Protein AF-A0A653A384-F1 (afdb_monomer_lite)

Foldseek 3Di:
DDPLCVVLVVLVDDSVNSVVLLVLLLVQVVVDPDDDLVSSLVSVVVVVDDPSNDDSVNSVSSVVVVVVVVVVVVVVVVVD

Structure (mmCIF, N/CA/C/O backbone):
data_AF-A0A653A384-F1
#
_entry.id   AF-A0A653A384-F1
#
loop_
_atom_site.group_PDB
_atom_site.id
_atom_site.type_symbol
_atom_site.label_atom_id
_atom_site.label_alt_id
_atom_site.label_comp_id
_atom_site.label_asym_id
_atom_site.label_entity_id
_atom_site.label_seq_id
_atom_site.pdbx_PDB_ins_code
_atom_site.Cartn_x
_atom_site.Cartn_y
_atom_site.Cartn_z
_atom_site.occupancy
_atom_site.B_iso_or_equiv
_atom_site.auth_seq_id
_atom_site.auth_comp_id
_atom_site.auth_asym_id
_atom_site.auth_atom_id
_atom_site.pdbx_PDB_model_num
ATOM 1 N N . MET A 1 1 ? -4.203 8.825 -15.030 1.00 52.47 1 MET A N 1
ATOM 2 C CA . MET A 1 1 ? -3.151 8.070 -14.318 1.00 52.47 1 MET A CA 1
ATOM 3 C C . MET A 1 1 ? -3.165 8.573 -12.896 1.00 52.47 1 MET A C 1
ATOM 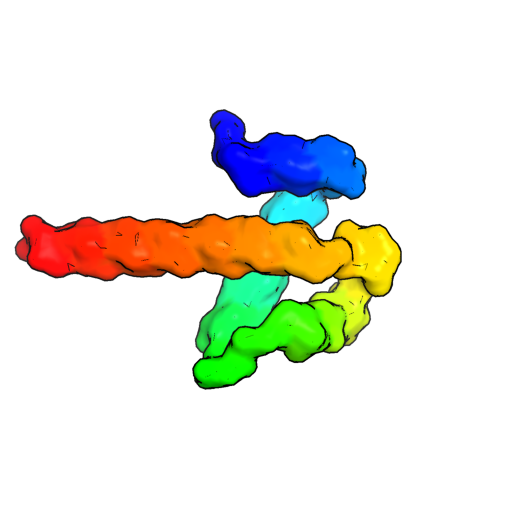5 O O . MET A 1 1 ? -2.981 9.769 -12.707 1.00 52.47 1 MET A O 1
ATOM 9 N N . ASP A 1 2 ? -3.496 7.707 -11.945 1.00 76.19 2 ASP A N 1
ATOM 10 C CA . ASP A 1 2 ? -3.593 8.075 -10.533 1.00 76.19 2 ASP A CA 1
ATOM 11 C C . ASP A 1 2 ? -2.246 8.583 -10.005 1.00 76.19 2 ASP A C 1
ATOM 13 O O . ASP A 1 2 ? -1.193 8.041 -10.360 1.00 76.19 2 ASP A O 1
ATOM 17 N N . ARG A 1 3 ? -2.266 9.618 -9.156 1.00 83.06 3 ARG A N 1
ATOM 18 C CA . ARG A 1 3 ? -1.048 10.246 -8.606 1.00 83.06 3 ARG A CA 1
ATOM 19 C C . ARG A 1 3 ? -0.169 9.218 -7.886 1.00 83.06 3 ARG A C 1
ATOM 21 O O . ARG A 1 3 ? 1.054 9.291 -7.993 1.00 83.06 3 ARG A O 1
ATOM 28 N N . LEU A 1 4 ? -0.793 8.237 -7.229 1.00 87.19 4 LEU A N 1
ATOM 29 C CA . LEU A 1 4 ? -0.113 7.125 -6.570 1.00 87.19 4 LEU A CA 1
ATOM 30 C C . LEU A 1 4 ? 0.683 6.266 -7.561 1.00 87.19 4 LEU A C 1
ATOM 32 O O . LEU A 1 4 ? 1.887 6.099 -7.393 1.00 87.19 4 LEU A O 1
ATOM 36 N N . PHE A 1 5 ? 0.045 5.769 -8.625 1.00 86.12 5 PHE A N 1
ATOM 37 C CA . PHE A 1 5 ? 0.710 4.920 -9.622 1.00 86.12 5 PHE A CA 1
ATOM 38 C C . PHE A 1 5 ? 1.851 5.646 -10.334 1.00 86.12 5 PHE A C 1
ATOM 40 O O . PHE A 1 5 ? 2.872 5.037 -10.642 1.00 86.12 5 PHE A O 1
ATOM 47 N N . TYR A 1 6 ? 1.714 6.955 -10.549 1.00 87.12 6 TYR A N 1
ATOM 48 C CA . TYR A 1 6 ? 2.792 7.769 -11.105 1.00 87.12 6 TYR A CA 1
ATOM 49 C C . TYR A 1 6 ? 3.995 7.877 -10.152 1.00 87.12 6 TYR A C 1
ATOM 51 O O . TYR A 1 6 ? 5.142 7.775 -10.583 1.00 87.12 6 TYR A O 1
ATOM 59 N N . MET A 1 7 ? 3.752 8.027 -8.846 1.00 87.19 7 MET A N 1
ATOM 60 C CA . MET A 1 7 ? 4.819 8.038 -7.839 1.00 87.19 7 MET A CA 1
ATOM 61 C C . MET A 1 7 ? 5.486 6.670 -7.668 1.00 87.19 7 MET A C 1
ATOM 63 O O . MET A 1 7 ? 6.707 6.610 -7.541 1.00 87.19 7 MET A O 1
ATOM 67 N N . LEU A 1 8 ? 4.717 5.579 -7.682 1.00 88.50 8 LEU A N 1
ATOM 68 C CA . LEU A 1 8 ? 5.255 4.215 -7.625 1.00 88.50 8 LEU A CA 1
ATOM 69 C C . LEU A 1 8 ? 6.107 3.912 -8.862 1.00 88.50 8 LEU A C 1
ATOM 71 O O . LEU A 1 8 ? 7.224 3.416 -8.737 1.00 88.50 8 LEU A O 1
ATOM 75 N N . PHE A 1 9 ? 5.653 4.321 -10.046 1.00 88.25 9 PHE A N 1
ATOM 76 C CA . PHE A 1 9 ? 6.439 4.190 -11.269 1.00 88.25 9 PHE A CA 1
ATOM 77 C C . PHE A 1 9 ? 7.801 4.894 -11.172 1.00 88.25 9 PHE A C 1
ATOM 79 O O . PHE A 1 9 ? 8.826 4.306 -11.507 1.00 88.25 9 PHE A O 1
ATOM 86 N N . PHE A 1 10 ? 7.847 6.123 -10.644 1.00 87.19 10 PHE A N 1
ATOM 87 C CA . PHE A 1 10 ? 9.116 6.831 -10.430 1.00 87.19 10 PHE A CA 1
ATOM 88 C C . PHE A 1 10 ? 10.049 6.163 -9.422 1.00 87.19 10 PHE A C 1
ATOM 90 O O . PHE A 1 10 ? 11.260 6.370 -9.486 1.00 87.19 10 PHE A O 1
ATOM 97 N N . ARG A 1 11 ? 9.503 5.364 -8.507 1.00 85.25 11 ARG A N 1
ATOM 98 C CA . ARG A 1 11 ? 10.280 4.556 -7.563 1.00 85.25 11 ARG A CA 1
ATOM 99 C C . ARG A 1 11 ? 10.730 3.213 -8.143 1.00 85.25 11 ARG A C 1
ATOM 101 O O . ARG A 1 11 ? 11.374 2.444 -7.443 1.00 85.25 11 ARG A O 1
ATOM 108 N N . GLY A 1 12 ? 10.442 2.954 -9.418 1.00 87.69 12 GLY A N 1
ATOM 109 C CA . GLY A 1 12 ? 10.891 1.763 -10.135 1.00 87.69 12 GLY A CA 1
ATOM 110 C C . GLY A 1 12 ? 9.893 0.609 -10.129 1.00 87.69 12 GLY A C 1
ATOM 111 O O . GLY A 1 12 ?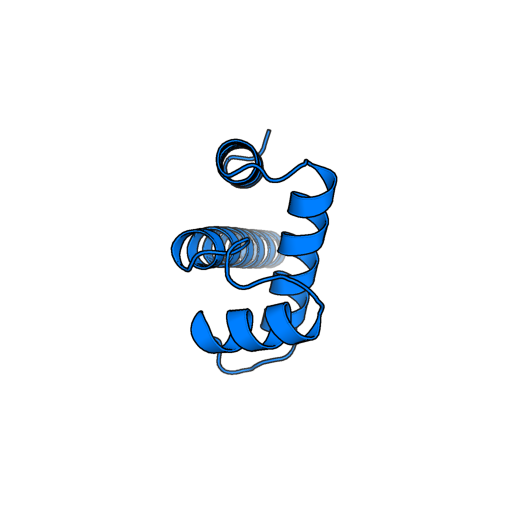 10.200 -0.436 -10.693 1.00 87.69 12 GLY A O 1
ATOM 112 N N . PHE A 1 13 ? 8.698 0.789 -9.558 1.00 89.00 13 PHE A N 1
ATOM 113 C CA . PHE A 1 13 ? 7.661 -0.235 -9.616 1.00 89.00 13 PHE A CA 1
ATOM 114 C C . PHE A 1 13 ? 7.047 -0.303 -11.014 1.00 89.00 13 PHE A C 1
ATOM 116 O O . PHE A 1 13 ? 6.621 0.700 -11.595 1.00 89.00 13 PHE A O 1
ATOM 123 N N . THR A 1 14 ? 6.910 -1.513 -11.542 1.00 90.69 14 THR A N 1
ATOM 124 C CA . THR A 1 14 ? 6.078 -1.755 -12.718 1.00 90.69 14 THR A CA 1
ATOM 125 C C . THR A 1 14 ? 4.597 -1.516 -12.388 1.00 90.69 14 THR A C 1
ATOM 127 O O . THR A 1 14 ? 4.188 -1.581 -11.222 1.00 90.69 14 THR A O 1
ATOM 130 N N . PRO A 1 15 ? 3.734 -1.296 -13.399 1.00 88.88 15 PRO A N 1
ATOM 131 C CA . PRO A 1 15 ? 2.294 -1.174 -13.169 1.00 88.88 15 PRO A CA 1
ATOM 132 C C . PRO A 1 15 ? 1.697 -2.383 -12.436 1.00 88.88 15 PRO A C 1
ATOM 134 O O . PRO A 1 15 ? 0.821 -2.226 -11.590 1.00 88.88 15 PRO A O 1
ATOM 137 N N . ARG A 1 16 ? 2.202 -3.590 -12.727 1.00 90.25 16 ARG A N 1
ATOM 138 C CA . ARG A 1 16 ? 1.752 -4.821 -12.074 1.00 90.25 16 ARG A CA 1
ATOM 139 C C . ARG A 1 16 ? 2.168 -4.870 -10.606 1.00 90.25 16 ARG A C 1
ATOM 141 O O . ARG A 1 16 ? 1.333 -5.183 -9.767 1.00 90.25 16 ARG A O 1
ATOM 148 N N . GLU A 1 17 ? 3.422 -4.556 -10.294 1.00 90.62 17 GLU A N 1
ATOM 149 C CA . GLU A 1 17 ? 3.896 -4.518 -8.903 1.00 90.62 17 GLU A CA 1
ATOM 150 C C . GLU A 1 17 ? 3.177 -3.438 -8.102 1.00 90.62 17 GLU A C 1
ATOM 152 O O . GLU A 1 17 ? 2.799 -3.677 -6.965 1.00 90.62 17 GLU A O 1
ATOM 157 N N . SER A 1 18 ? 2.910 -2.285 -8.717 1.00 89.94 18 SER A N 1
ATOM 158 C CA . SER A 1 18 ? 2.153 -1.206 -8.081 1.00 89.94 18 SER A CA 1
ATOM 159 C C . SER A 1 18 ? 0.757 -1.674 -7.659 1.00 89.94 18 SER A C 1
ATOM 161 O O . SER A 1 18 ? 0.339 -1.420 -6.535 1.00 89.94 18 SER A O 1
ATOM 163 N N . LEU A 1 19 ? 0.047 -2.392 -8.540 1.00 90.06 19 LEU A N 1
ATOM 164 C CA . LEU A 1 19 ? -1.273 -2.951 -8.229 1.00 90.06 19 LEU A CA 1
ATOM 165 C C . LEU A 1 19 ? -1.200 -3.971 -7.088 1.00 90.06 19 LEU A C 1
ATOM 167 O O . LEU A 1 19 ? -1.966 -3.864 -6.135 1.00 90.06 19 LEU A O 1
ATOM 171 N N . LEU A 1 20 ? -0.256 -4.914 -7.169 1.00 92.06 20 LEU A N 1
ATOM 172 C CA . LEU A 1 20 ? -0.071 -5.945 -6.145 1.00 92.06 20 LEU A CA 1
ATOM 173 C C . LEU A 1 20 ? 0.285 -5.338 -4.784 1.00 92.06 20 LEU A C 1
ATOM 175 O O . LEU A 1 20 ? -0.247 -5.767 -3.766 1.00 92.06 20 LEU A O 1
ATOM 179 N N . LEU A 1 21 ? 1.143 -4.315 -4.763 1.00 91.81 21 LEU A N 1
ATOM 180 C CA . LEU A 1 21 ? 1.539 -3.637 -3.534 1.00 91.81 21 LEU A CA 1
ATOM 181 C C . LEU A 1 21 ? 0.346 -2.936 -2.880 1.00 91.81 21 LEU A C 1
ATOM 183 O O . LEU A 1 21 ? 0.141 -3.065 -1.675 1.00 91.81 21 LEU A O 1
ATOM 187 N N . VAL A 1 22 ? -0.456 -2.213 -3.665 1.00 90.94 22 VAL A N 1
ATOM 188 C CA . VAL A 1 22 ? -1.655 -1.534 -3.156 1.00 90.94 22 VAL A CA 1
ATOM 189 C C . VAL A 1 22 ? -2.670 -2.543 -2.620 1.00 90.94 22 VAL A C 1
ATOM 191 O O . VAL A 1 22 ? -3.213 -2.332 -1.538 1.00 90.94 22 VAL A O 1
ATOM 194 N N . GLU A 1 23 ? -2.894 -3.649 -3.330 1.00 91.19 23 GLU A N 1
ATOM 195 C CA . GLU A 1 23 ? -3.795 -4.724 -2.901 1.00 91.19 23 GLU A CA 1
ATOM 196 C C . GLU A 1 23 ? -3.324 -5.380 -1.595 1.00 91.19 23 GLU A C 1
ATOM 198 O O . GLU A 1 23 ? -4.105 -5.536 -0.652 1.00 91.19 23 GLU A O 1
ATOM 203 N N . ASP A 1 24 ? -2.033 -5.700 -1.494 1.00 92.31 24 ASP A N 1
ATOM 204 C CA . ASP A 1 24 ? -1.453 -6.281 -0.288 1.00 92.31 24 ASP A CA 1
ATOM 205 C C . ASP A 1 24 ? -1.562 -5.337 0.913 1.00 92.31 24 ASP A C 1
ATOM 207 O O . ASP A 1 24 ? -1.953 -5.773 2.001 1.00 92.31 24 ASP A O 1
ATOM 211 N N . VAL A 1 25 ? -1.261 -4.046 0.729 1.00 90.94 25 VAL A N 1
ATOM 212 C CA . VAL A 1 25 ? -1.398 -3.039 1.790 1.00 90.94 25 VAL A CA 1
ATOM 213 C C . VAL A 1 25 ? -2.860 -2.895 2.201 1.00 90.94 25 VAL A C 1
ATOM 215 O O . VAL A 1 25 ? -3.147 -2.963 3.395 1.00 90.94 25 VAL A O 1
ATOM 218 N N . ALA A 1 26 ? -3.795 -2.783 1.254 1.00 89.56 26 ALA A N 1
ATOM 219 C CA . ALA A 1 26 ? -5.225 -2.688 1.549 1.00 89.56 26 ALA A CA 1
ATOM 220 C C . ALA A 1 26 ? -5.720 -3.879 2.380 1.00 89.56 26 ALA A C 1
ATOM 222 O O . ALA A 1 26 ? -6.451 -3.711 3.356 1.00 89.56 26 ALA A O 1
ATOM 223 N N . HIS A 1 27 ? -5.262 -5.083 2.045 1.00 89.81 27 HIS A N 1
ATOM 224 C CA . HIS A 1 27 ? -5.629 -6.307 2.748 1.00 89.81 27 HIS A CA 1
ATOM 225 C C . HIS A 1 27 ? -4.984 -6.434 4.137 1.00 89.81 27 HIS A C 1
ATOM 227 O O . HIS A 1 27 ? -5.554 -7.051 5.042 1.00 89.81 27 HIS A O 1
ATOM 233 N N . ILE A 1 28 ? -3.781 -5.886 4.331 1.00 88.94 28 ILE A N 1
ATOM 234 C CA . ILE A 1 28 ? -3.151 -5.788 5.657 1.00 88.94 28 ILE A CA 1
ATOM 235 C C . ILE A 1 28 ? -3.935 -4.801 6.528 1.00 88.94 28 ILE A C 1
ATOM 237 O O . ILE A 1 28 ? -4.275 -5.129 7.668 1.00 88.94 28 ILE A O 1
ATOM 241 N N . VAL A 1 29 ? -4.257 -3.631 5.973 1.00 86.81 29 VAL A N 1
ATOM 242 C CA . VAL A 1 29 ? -5.019 -2.565 6.633 1.00 86.81 29 VAL A CA 1
ATOM 243 C C . VAL A 1 29 ? -6.412 -3.065 7.028 1.00 86.81 29 VAL A C 1
ATOM 245 O O . VAL A 1 29 ? -6.814 -2.920 8.177 1.00 86.81 29 VAL A O 1
ATOM 248 N N . SER A 1 30 ? -7.121 -3.775 6.148 1.00 84.75 30 SER A N 1
ATOM 249 C CA . SER A 1 30 ? -8.479 -4.264 6.432 1.00 84.75 30 SER A CA 1
ATOM 250 C C . SER A 1 30 ? -8.563 -5.307 7.556 1.00 84.75 30 SER A C 1
ATOM 252 O O . SER A 1 30 ? -9.653 -5.610 8.036 1.00 84.75 30 SER A O 1
ATOM 254 N N . ARG A 1 31 ? -7.443 -5.934 7.938 1.00 82.31 31 ARG A N 1
ATOM 255 C CA . ARG A 1 31 ? -7.401 -7.022 8.934 1.00 82.31 31 ARG A CA 1
ATOM 256 C C . ARG A 1 31 ? -6.971 -6.572 10.327 1.00 82.31 31 ARG A C 1
ATOM 258 O O . ARG A 1 31 ? -7.026 -7.382 11.252 1.00 82.31 31 ARG A O 1
ATOM 265 N N . ARG A 1 32 ? -6.489 -5.339 10.482 1.00 75.62 32 ARG A N 1
ATOM 266 C CA . ARG A 1 32 ? -5.878 -4.858 11.726 1.00 75.62 32 ARG A CA 1
ATOM 267 C C . ARG A 1 32 ? -6.625 -3.635 12.249 1.00 75.62 32 ARG A C 1
ATOM 269 O O . ARG A 1 32 ? -6.882 -2.703 11.503 1.00 75.62 32 ARG A O 1
ATOM 276 N N . ASN A 1 33 ? -6.907 -3.624 13.553 1.00 72.06 33 ASN A N 1
ATOM 277 C CA . ASN A 1 33 ? -7.465 -2.449 14.233 1.00 72.06 33 ASN A CA 1
ATOM 278 C C . ASN A 1 33 ? -6.415 -1.356 14.485 1.00 72.06 33 ASN A C 1
ATOM 280 O O . ASN A 1 33 ? -6.773 -0.196 14.643 1.00 72.06 33 ASN A O 1
ATOM 284 N N . GLU A 1 34 ? -5.134 -1.726 14.550 1.00 75.75 34 GLU A N 1
ATOM 285 C CA . GLU A 1 34 ? -4.017 -0.800 14.732 1.00 75.75 34 GLU A CA 1
ATOM 286 C C . GLU A 1 34 ? -3.014 -1.000 13.599 1.00 75.75 34 GLU A C 1
ATOM 288 O O . GLU A 1 34 ? -2.550 -2.118 13.337 1.00 75.75 34 GLU A O 1
ATOM 293 N N . ILE A 1 35 ? -2.712 0.092 12.905 1.00 78.44 35 ILE A N 1
ATOM 294 C CA . ILE A 1 35 ? -1.907 0.090 11.693 1.00 78.44 35 ILE A CA 1
ATOM 295 C C . ILE A 1 35 ? -0.782 1.086 11.892 1.00 78.44 35 ILE A C 1
ATOM 297 O O . ILE A 1 35 ? -1.006 2.281 12.053 1.00 78.44 35 ILE A O 1
ATOM 301 N N . THR A 1 36 ? 0.443 0.578 11.855 1.00 81.38 36 THR A N 1
ATOM 302 C CA . THR A 1 36 ? 1.644 1.403 11.784 1.00 81.38 36 THR A CA 1
ATOM 303 C C . THR A 1 36 ? 2.442 1.009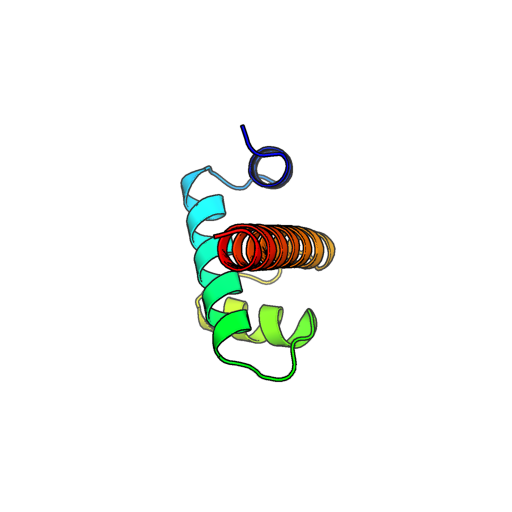 10.544 1.00 81.38 36 THR A C 1
ATOM 305 O O . THR A 1 36 ? 2.404 -0.162 10.138 1.00 81.38 36 THR A O 1
ATOM 308 N N . PRO A 1 37 ? 3.206 1.937 9.942 1.00 81.75 37 PRO A N 1
ATOM 309 C CA . PRO A 1 37 ? 4.057 1.621 8.796 1.00 81.75 37 PRO A CA 1
ATOM 310 C C . PRO A 1 37 ? 5.015 0.449 9.064 1.00 81.75 37 PRO A C 1
ATOM 312 O O . PRO A 1 37 ? 5.272 -0.359 8.173 1.00 81.75 37 PRO A O 1
ATOM 315 N N . GLN A 1 38 ? 5.507 0.291 10.301 1.00 84.06 38 GLN A N 1
ATOM 316 C CA . GLN A 1 38 ? 6.376 -0.830 10.676 1.00 84.06 38 GLN A CA 1
ATOM 317 C C . GLN A 1 38 ? 5.644 -2.178 10.636 1.00 84.06 38 GLN A C 1
ATOM 319 O O . GLN A 1 38 ? 6.220 -3.168 10.186 1.00 84.06 38 GLN A O 1
ATOM 324 N N . LEU A 1 39 ? 4.386 -2.232 11.084 1.00 86.31 39 LEU A N 1
ATOM 325 C CA . LEU A 1 39 ? 3.591 -3.462 11.048 1.00 86.31 39 LEU A CA 1
ATOM 326 C C . LEU A 1 39 ? 3.241 -3.865 9.615 1.00 86.31 39 LEU A C 1
ATOM 328 O O . LEU A 1 39 ? 3.372 -5.041 9.272 1.00 86.31 39 LEU A O 1
ATOM 332 N N . ILE A 1 40 ? 2.865 -2.896 8.773 1.00 88.31 40 ILE A N 1
ATOM 333 C CA . ILE A 1 40 ? 2.617 -3.147 7.348 1.00 88.31 40 ILE A CA 1
ATOM 334 C C . ILE A 1 40 ? 3.882 -3.689 6.690 1.00 88.31 40 ILE A C 1
ATOM 336 O O . ILE A 1 40 ? 3.831 -4.709 6.009 1.00 88.31 40 ILE A O 1
ATOM 340 N N . LYS A 1 41 ? 5.032 -3.065 6.957 1.00 87.81 41 LYS A N 1
ATOM 341 C CA . LYS A 1 41 ? 6.319 -3.511 6.429 1.00 87.81 41 LYS A CA 1
ATOM 342 C C . LYS A 1 41 ? 6.638 -4.962 6.805 1.00 87.81 41 LYS A C 1
ATOM 344 O O . LYS A 1 41 ? 7.010 -5.741 5.935 1.00 87.81 41 LYS A O 1
ATOM 349 N N . ILE A 1 42 ? 6.443 -5.349 8.067 1.00 88.69 42 ILE A N 1
ATOM 350 C CA . ILE A 1 42 ? 6.661 -6.732 8.524 1.00 88.69 42 ILE A CA 1
ATOM 351 C C . ILE A 1 42 ? 5.740 -7.720 7.791 1.00 88.69 42 ILE A C 1
ATOM 353 O O . ILE A 1 42 ? 6.168 -8.822 7.447 1.00 88.69 42 ILE A O 1
ATOM 357 N N . ASP A 1 43 ? 4.476 -7.365 7.561 1.00 90.31 43 ASP A N 1
ATOM 358 C CA . ASP A 1 43 ? 3.543 -8.254 6.864 1.00 90.31 43 ASP A CA 1
ATOM 359 C C . ASP A 1 43 ? 3.808 -8.322 5.353 1.00 90.31 43 ASP A C 1
ATOM 361 O O . ASP A 1 43 ? 3.652 -9.394 4.768 1.00 90.31 43 ASP A O 1
ATOM 365 N N . LEU A 1 44 ? 4.270 -7.234 4.733 1.00 91.06 44 LEU A N 1
ATOM 366 C CA . LEU A 1 44 ? 4.748 -7.238 3.349 1.00 91.06 44 LEU A CA 1
ATOM 367 C C . LEU A 1 44 ? 6.004 -8.107 3.196 1.00 91.06 44 LEU A C 1
ATOM 369 O O . LEU A 1 44 ? 6.075 -8.917 2.273 1.00 91.06 44 LEU A O 1
ATOM 373 N N . GLU A 1 45 ? 6.946 -8.034 4.142 1.00 90.50 45 GLU A N 1
ATOM 374 C CA . GLU A 1 45 ? 8.137 -8.898 4.162 1.00 90.50 45 GLU A CA 1
ATOM 375 C C . GLU A 1 45 ? 7.766 -10.386 4.201 1.00 90.50 45 GLU A C 1
ATOM 377 O O . GLU A 1 45 ? 8.336 -11.194 3.467 1.00 90.50 45 GLU A O 1
ATOM 382 N N . LYS A 1 46 ? 6.748 -10.761 4.987 1.00 89.94 46 LYS A N 1
ATOM 383 C CA . LYS A 1 46 ? 6.228 -12.141 5.019 1.00 89.94 46 LYS A CA 1
ATOM 384 C C . LYS A 1 46 ? 5.576 -12.581 3.705 1.00 89.94 46 LYS A C 1
ATOM 386 O O . LYS A 1 46 ? 5.467 -13.781 3.468 1.00 89.94 46 LYS A O 1
ATOM 391 N N . ARG A 1 47 ? 5.123 -11.638 2.876 1.00 89.19 47 ARG A N 1
ATOM 392 C CA . ARG A 1 47 ? 4.533 -11.889 1.549 1.00 89.19 47 ARG A CA 1
ATOM 393 C C . ARG A 1 47 ? 5.572 -11.923 0.427 1.00 89.19 47 ARG A C 1
ATOM 395 O O . ARG A 1 47 ? 5.212 -12.211 -0.707 1.00 89.19 47 ARG A O 1
ATOM 402 N N . GLY A 1 48 ? 6.846 -11.685 0.744 1.00 89.12 48 GLY A N 1
ATOM 403 C CA . GLY A 1 48 ? 7.945 -11.726 -0.219 1.00 89.12 48 GLY A CA 1
ATOM 404 C C . GLY A 1 48 ? 8.370 -10.362 -0.761 1.00 89.12 48 GLY A C 1
ATOM 405 O O . GLY A 1 48 ? 9.247 -10.324 -1.616 1.00 89.12 48 GLY A O 1
ATOM 406 N N . TRP A 1 49 ? 7.814 -9.254 -0.260 1.00 89.75 49 TRP A N 1
ATOM 407 C CA . TRP A 1 49 ? 8.329 -7.916 -0.566 1.00 89.75 49 TRP A CA 1
ATOM 408 C C . TRP A 1 49 ? 9.647 -7.689 0.175 1.00 89.75 49 TRP A C 1
ATOM 410 O O . TRP A 1 49 ? 9.708 -7.858 1.395 1.00 89.75 49 TRP A O 1
ATOM 420 N N . HIS A 1 50 ? 10.720 -7.301 -0.510 1.00 79.62 50 HIS A N 1
ATOM 421 C CA . HIS A 1 50 ? 11.996 -7.094 0.166 1.00 79.62 50 HIS A CA 1
ATOM 422 C C . HIS A 1 50 ? 12.107 -5.676 0.745 1.00 79.62 50 HIS A C 1
ATOM 424 O O . HIS A 1 50 ? 11.553 -4.709 0.228 1.00 79.62 50 HIS A O 1
ATOM 430 N N . LYS A 1 51 ? 12.867 -5.532 1.844 1.00 58.69 51 LYS A N 1
ATOM 431 C CA . LYS A 1 51 ? 13.051 -4.264 2.586 1.00 58.69 51 LYS A CA 1
ATOM 432 C C . LYS A 1 51 ? 13.515 -3.074 1.743 1.00 58.69 51 LYS A C 1
ATOM 434 O O . LYS A 1 51 ? 13.329 -1.944 2.195 1.00 58.69 51 LYS A O 1
ATOM 439 N N . ALA A 1 52 ? 14.181 -3.336 0.618 1.00 60.81 52 ALA A N 1
ATOM 440 C CA . ALA A 1 52 ? 14.685 -2.326 -0.308 1.00 60.81 52 ALA A CA 1
ATOM 441 C C . ALA A 1 52 ? 13.609 -1.823 -1.281 1.00 60.81 52 ALA A C 1
ATOM 443 O O . ALA A 1 52 ? 13.764 -0.731 -1.817 1.00 60.81 52 ALA A O 1
ATOM 444 N N . ASP A 1 53 ? 12.530 -2.585 -1.463 1.00 67.00 53 ASP A N 1
ATOM 445 C CA . ASP A 1 53 ? 11.518 -2.294 -2.474 1.00 67.00 53 ASP A CA 1
ATOM 446 C C . ASP A 1 53 ? 10.492 -1.292 -1.940 1.00 67.00 53 ASP A C 1
ATOM 448 O O . ASP A 1 53 ? 10.025 -0.442 -2.684 1.00 67.00 53 ASP A O 1
ATOM 452 N N . VAL A 1 54 ? 10.174 -1.333 -0.639 1.00 80.62 54 VAL A N 1
ATOM 453 C CA . VAL A 1 54 ? 9.103 -0.513 -0.049 1.00 80.62 54 VAL A CA 1
ATOM 454 C C . VAL A 1 54 ? 9.618 0.329 1.121 1.00 80.62 54 VAL A C 1
ATOM 456 O O . VAL A 1 54 ? 9.792 -0.143 2.252 1.00 80.62 54 VAL A O 1
ATOM 459 N N . ASP A 1 55 ? 9.868 1.607 0.846 1.00 84.12 55 ASP A N 1
ATOM 460 C CA . ASP A 1 55 ? 10.262 2.596 1.847 1.00 84.12 55 ASP A CA 1
ATOM 461 C C . ASP A 1 55 ? 9.047 3.143 2.640 1.00 84.12 55 ASP A C 1
ATOM 463 O O . ASP A 1 55 ? 7.907 3.050 2.174 1.00 84.12 55 ASP A O 1
ATOM 467 N N . PRO A 1 56 ? 9.251 3.720 3.842 1.00 83.69 56 PRO A N 1
ATOM 468 C CA . PRO A 1 56 ? 8.153 4.231 4.668 1.00 83.69 56 PRO A CA 1
ATOM 469 C C . PRO A 1 56 ? 7.269 5.279 3.979 1.00 83.69 56 PRO A C 1
ATOM 471 O O . PRO A 1 56 ? 6.056 5.240 4.154 1.00 83.69 56 PRO A O 1
ATOM 474 N N . LEU A 1 57 ? 7.843 6.165 3.157 1.00 85.38 57 LEU A N 1
ATOM 475 C CA . LEU A 1 57 ? 7.080 7.199 2.454 1.00 85.38 57 LEU A CA 1
ATOM 476 C C . LEU A 1 57 ? 6.184 6.580 1.373 1.00 85.38 57 LEU A C 1
ATOM 478 O O . LEU A 1 57 ? 5.080 7.059 1.129 1.00 85.38 57 LEU A O 1
ATOM 482 N N . THR A 1 58 ? 6.625 5.495 0.734 1.00 88.19 58 THR A N 1
ATOM 483 C CA . THR A 1 58 ? 5.768 4.714 -0.170 1.00 88.19 58 THR A CA 1
ATOM 484 C C . THR A 1 58 ? 4.559 4.129 0.561 1.00 88.19 58 THR A C 1
ATOM 486 O O . THR A 1 58 ? 3.448 4.198 0.037 1.00 88.19 58 THR A O 1
ATOM 489 N N . LEU A 1 59 ? 4.743 3.606 1.777 1.00 88.25 59 LEU A N 1
ATOM 490 C CA . LEU A 1 59 ? 3.630 3.093 2.584 1.00 88.25 59 LEU A CA 1
ATOM 491 C C . LEU A 1 59 ? 2.652 4.197 2.976 1.00 88.25 59 LEU A C 1
ATOM 493 O O . LEU A 1 59 ? 1.451 4.007 2.824 1.00 88.25 59 LEU A O 1
ATOM 497 N N . GLU A 1 60 ? 3.153 5.345 3.431 1.00 87.19 60 GLU A N 1
ATOM 498 C CA . GLU A 1 60 ? 2.318 6.499 3.787 1.00 87.19 60 GLU A CA 1
ATOM 499 C C . GLU A 1 60 ? 1.441 6.948 2.614 1.00 87.19 60 GLU A C 1
ATOM 501 O O . GLU A 1 60 ? 0.239 7.127 2.783 1.00 87.19 60 GLU A O 1
ATOM 506 N N . LEU A 1 61 ?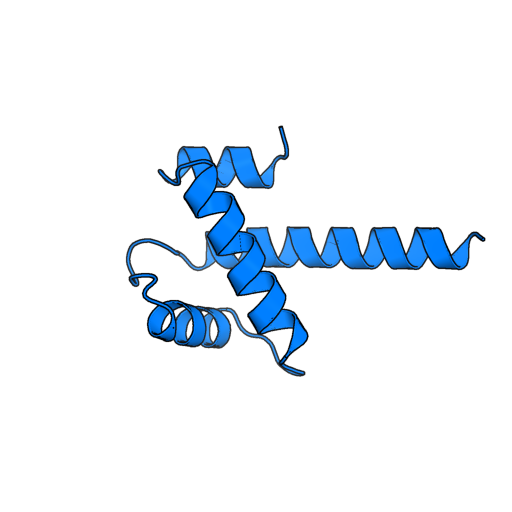 2.007 7.028 1.406 1.00 87.88 61 LEU A N 1
ATOM 507 C CA . LEU A 1 61 ? 1.258 7.399 0.200 1.00 87.88 61 LEU A CA 1
ATOM 508 C C . LEU A 1 61 ? 0.148 6.402 -0.148 1.00 87.88 61 LEU A C 1
ATOM 510 O O . LEU A 1 61 ? -0.924 6.803 -0.600 1.00 87.88 61 LEU A O 1
ATOM 514 N N . ILE A 1 62 ? 0.398 5.102 0.027 1.00 89.19 62 ILE A N 1
ATOM 515 C CA . ILE A 1 62 ? -0.616 4.072 -0.228 1.00 89.19 62 ILE A CA 1
ATOM 516 C C . ILE A 1 62 ? -1.716 4.147 0.834 1.00 89.19 62 ILE A C 1
ATOM 518 O O . ILE A 1 62 ? -2.890 4.049 0.492 1.00 89.19 62 ILE A O 1
ATOM 522 N N . ILE A 1 63 ? -1.359 4.351 2.103 1.00 86.75 63 ILE A N 1
ATOM 523 C CA . ILE A 1 63 ? -2.331 4.495 3.193 1.00 86.75 63 ILE A CA 1
ATOM 524 C C . ILE A 1 63 ? -3.214 5.726 2.956 1.00 86.75 63 ILE A C 1
ATOM 526 O O . ILE A 1 63 ? -4.433 5.586 2.944 1.00 86.75 63 ILE A O 1
ATOM 530 N N . GLU A 1 64 ? -2.627 6.890 2.662 1.00 86.25 64 GLU A N 1
ATOM 531 C CA . GLU A 1 64 ? -3.363 8.127 2.349 1.00 86.25 64 GLU A CA 1
ATOM 532 C C . GLU A 1 64 ? -4.320 7.926 1.158 1.00 86.25 64 GLU A C 1
ATOM 534 O O . GLU A 1 64 ? -5.478 8.358 1.167 1.00 86.25 64 GLU A O 1
ATOM 539 N N . PHE A 1 65 ? -3.866 7.211 0.124 1.00 87.06 65 PHE A N 1
ATOM 540 C CA . PHE A 1 65 ? -4.704 6.858 -1.018 1.00 87.06 65 PHE A CA 1
ATOM 541 C C . PHE A 1 65 ? -5.902 5.981 -0.620 1.00 87.06 65 PHE A C 1
ATOM 543 O O . PHE A 1 65 ? -7.021 6.236 -1.070 1.00 87.06 65 PHE A O 1
ATOM 550 N N . LEU A 1 66 ? -5.697 4.978 0.236 1.00 84.81 66 LEU A N 1
ATOM 551 C CA . LEU A 1 66 ? -6.764 4.091 0.710 1.00 84.81 66 LEU A CA 1
ATOM 552 C C . LEU A 1 66 ? -7.753 4.815 1.635 1.00 84.81 66 LEU A C 1
ATOM 554 O O . LEU A 1 66 ? -8.962 4.618 1.512 1.00 84.81 66 LEU A O 1
ATOM 558 N N . GLU A 1 67 ? -7.263 5.678 2.524 1.00 83.44 67 GLU A N 1
ATOM 559 C CA . GLU A 1 67 ? -8.094 6.482 3.425 1.00 83.44 67 GLU A CA 1
ATOM 560 C C . GLU A 1 67 ? -8.959 7.476 2.646 1.00 83.44 67 GLU A C 1
ATOM 562 O O . GLU A 1 67 ? -10.171 7.530 2.857 1.00 83.44 67 GLU A O 1
ATOM 567 N N . SER A 1 68 ? -8.378 8.188 1.674 1.00 81.6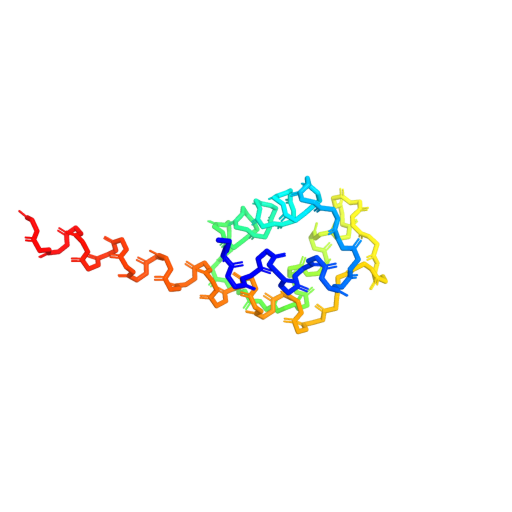9 68 SER A N 1
ATOM 568 C CA . SER A 1 68 ? -9.132 9.119 0.823 1.00 81.69 68 SER A CA 1
ATOM 569 C C . SER A 1 68 ? -10.230 8.428 0.004 1.00 81.69 68 SER A C 1
ATOM 571 O O . SER A 1 68 ? -11.313 8.992 -0.164 1.00 81.69 68 SER A O 1
ATOM 573 N N . HIS A 1 69 ? -10.003 7.190 -0.449 1.00 75.31 69 HIS A N 1
ATOM 574 C CA . HIS A 1 69 ? -11.027 6.390 -1.128 1.00 75.31 69 HIS A CA 1
ATOM 575 C C . HIS A 1 69 ? -12.116 5.899 -0.170 1.00 75.31 69 HIS A C 1
ATOM 577 O O . HIS A 1 69 ? -13.294 5.948 -0.519 1.00 75.31 69 HIS A O 1
ATOM 583 N N . SER A 1 70 ? -11.751 5.468 1.039 1.00 68.31 70 SER A N 1
ATOM 584 C CA . SER A 1 70 ? -12.716 5.066 2.069 1.00 68.31 70 SER A CA 1
ATOM 585 C C . SER A 1 70 ? -13.619 6.233 2.480 1.00 68.31 70 SER A C 1
ATOM 587 O O . SER A 1 70 ? -14.842 6.096 2.522 1.00 68.31 70 SER A O 1
ATOM 589 N N . GLU A 1 71 ? -13.042 7.418 2.701 1.00 67.56 71 GLU A N 1
ATOM 590 C CA . GLU A 1 71 ? -13.808 8.630 2.988 1.00 67.56 71 GLU A CA 1
ATOM 591 C C . GLU A 1 71 ? -14.714 9.036 1.826 1.00 67.56 71 GLU A C 1
ATOM 593 O O . GLU A 1 71 ? -15.860 9.438 2.043 1.00 67.56 71 GLU A O 1
ATOM 598 N N . TYR A 1 72 ? -14.215 8.944 0.593 1.00 61.44 72 TYR A N 1
ATOM 599 C CA . TYR A 1 72 ? -15.007 9.229 -0.595 1.00 61.44 72 TYR A CA 1
ATOM 600 C C . TYR A 1 72 ? -16.214 8.287 -0.700 1.00 61.44 72 TYR A C 1
ATOM 602 O O . TYR A 1 72 ? -17.342 8.752 -0.873 1.00 61.44 72 TYR A O 1
ATOM 610 N N . GLU A 1 73 ? -16.003 6.983 -0.524 1.00 59.06 73 GLU A N 1
ATOM 611 C CA . GLU A 1 73 ? -17.071 5.982 -0.541 1.00 59.06 73 GLU A CA 1
ATOM 612 C C . GLU A 1 73 ? -18.072 6.184 0.604 1.00 59.06 73 GLU A C 1
ATOM 614 O O . GLU A 1 73 ? -19.283 6.140 0.378 1.00 59.06 73 GLU A O 1
ATOM 619 N N . ALA A 1 74 ? -17.600 6.502 1.812 1.00 62.03 74 ALA A N 1
ATOM 620 C CA . ALA A 1 74 ? -18.466 6.813 2.947 1.00 62.03 74 ALA A CA 1
ATOM 621 C C . ALA A 1 74 ? -19.351 8.043 2.679 1.00 62.03 74 ALA A C 1
ATOM 623 O O . ALA A 1 74 ? -20.554 8.010 2.940 1.00 62.03 74 ALA A O 1
ATOM 624 N N . ARG A 1 75 ? -18.793 9.115 2.098 1.00 61.97 75 ARG A N 1
ATOM 625 C CA . ARG A 1 75 ? -19.564 10.311 1.709 1.00 61.97 75 ARG A CA 1
ATOM 626 C C . ARG A 1 75 ? -20.554 10.005 0.586 1.00 61.97 75 ARG A C 1
ATOM 628 O O . ARG A 1 75 ? -21.684 10.489 0.628 1.00 61.97 75 ARG A O 1
ATOM 635 N N . ARG A 1 76 ? -20.164 9.184 -0.394 1.00 64.44 76 ARG A N 1
ATOM 636 C CA . ARG A 1 76 ? -21.029 8.767 -1.508 1.00 64.44 76 ARG A CA 1
ATOM 637 C C . ARG A 1 76 ? -22.250 7.997 -1.005 1.00 64.44 76 ARG A C 1
ATOM 639 O O . ARG A 1 76 ? -23.359 8.279 -1.447 1.00 64.44 76 ARG A O 1
ATOM 646 N N . LEU A 1 77 ? -22.052 7.075 -0.063 1.00 65.94 77 LEU A N 1
ATOM 647 C CA . LEU A 1 77 ? -23.127 6.292 0.553 1.00 65.94 77 LEU A CA 1
ATOM 648 C C . LEU A 1 77 ? -24.009 7.119 1.497 1.00 65.94 77 LEU A C 1
ATOM 650 O O . LEU A 1 77 ? -25.199 6.859 1.576 1.00 65.94 77 LEU A O 1
ATOM 654 N N . ALA A 1 78 ? -23.457 8.123 2.182 1.00 65.62 78 ALA A N 1
ATOM 655 C CA . ALA A 1 78 ? -24.222 9.002 3.072 1.00 65.62 78 ALA A CA 1
ATOM 656 C C . ALA A 1 78 ? -25.106 10.030 2.333 1.00 65.62 78 ALA A C 1
ATOM 658 O O . ALA A 1 78 ? -25.946 10.676 2.956 1.00 65.62 78 ALA A O 1
ATOM 659 N N . THR A 1 79 ? -24.899 10.212 1.025 1.00 61.22 79 THR A N 1
ATOM 660 C CA . THR A 1 79 ? -25.642 11.174 0.188 1.00 61.22 79 THR A CA 1
ATOM 661 C C . THR A 1 79 ? -26.756 10.497 -0.637 1.00 61.22 79 THR A C 1
ATOM 663 O O . THR A 1 79 ? -27.443 11.171 -1.404 1.00 6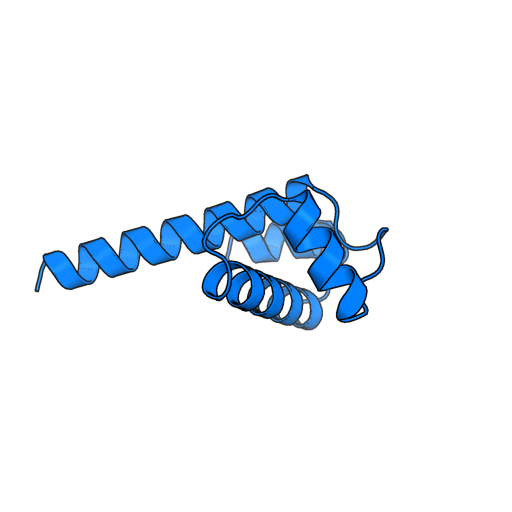1.22 79 THR A O 1
ATOM 666 N N . HIS A 1 80 ? -26.945 9.180 -0.486 1.00 47.81 80 HIS A N 1
ATOM 667 C CA . HIS A 1 80 ? -27.988 8.370 -1.128 1.00 47.81 80 HIS A CA 1
ATOM 668 C C . HIS A 1 80 ? -28.949 7.786 -0.089 1.00 47.81 80 HIS A C 1
ATOM 670 O O . HIS A 1 80 ? -30.117 7.548 -0.474 1.00 47.81 80 HIS A O 1
#

Radius of gyration: 13.24 Å; chains: 1; bounding box: 43×23×29 Å

Organism: Uncultured Desulfatiglans sp. (NCBI:txid1748965)

pLDDT: mean 81.73, std 10.76, range [47.81, 92.31]

Sequence (80 aa):
MDRLFYMLFFRGFTPRESLLLVEDVAHIVSRRNEITPQLIKIDLEKRGWHKADVDPLTLELIIEFLESHSEYEARRLATH

Secondary structure (DSSP, 8-state):
--HHHHHHHHTT--HHHHHHHHHHHHHHHTT-SS--HHHHHHHHHHTT--TTT--HHHHHHHHHHHHHHHHHHHHHHHT-